Protein AF-A0A949ISI8-F1 (afdb_monomer_lite)

Structure (mmCIF, N/CA/C/O backbone):
data_AF-A0A949ISI8-F1
#
_entry.id   AF-A0A949ISI8-F1
#
loop_
_atom_site.group_PDB
_atom_site.id
_atom_site.type_symbol
_atom_site.label_atom_id
_atom_site.label_alt_id
_atom_site.label_comp_id
_atom_site.label_asym_id
_atom_site.label_entity_id
_atom_site.label_seq_id
_atom_site.pdbx_PDB_ins_code
_atom_site.Cartn_x
_atom_site.Cartn_y
_atom_site.Cartn_z
_atom_site.occupancy
_atom_site.B_iso_or_equiv
_atom_site.auth_seq_id
_atom_site.auth_comp_id
_atom_site.auth_asym_id
_atom_site.auth_atom_id
_atom_site.pdbx_PDB_model_num
ATOM 1 N N . MET A 1 1 ? 11.929 3.379 -12.813 1.00 83.00 1 MET A N 1
ATOM 2 C CA . MET A 1 1 ? 10.644 4.103 -12.725 1.00 83.00 1 MET A CA 1
ATOM 3 C C . MET A 1 1 ? 10.763 5.097 -11.585 1.00 83.00 1 MET A C 1
ATOM 5 O O . MET A 1 1 ? 11.070 4.644 -10.488 1.00 83.00 1 MET A O 1
ATOM 9 N N . PRO A 1 2 ? 10.635 6.408 -11.823 1.00 91.94 2 PRO A N 1
ATOM 10 C CA . PRO A 1 2 ? 10.607 7.381 -10.734 1.00 91.94 2 PRO A CA 1
ATOM 11 C C . PRO A 1 2 ? 9.339 7.197 -9.878 1.00 91.94 2 PRO A C 1
ATOM 13 O O . PRO A 1 2 ? 8.353 6.650 -10.378 1.00 91.94 2 PRO A O 1
ATOM 16 N N . PRO A 1 3 ? 9.353 7.601 -8.599 1.00 93.12 3 PRO A N 1
ATOM 17 C CA . PRO A 1 3 ? 8.133 7.701 -7.804 1.00 93.12 3 PRO A CA 1
ATOM 18 C C . PRO A 1 3 ? 7.165 8.722 -8.403 1.00 93.12 3 PRO A C 1
ATOM 20 O O . PRO A 1 3 ? 7.596 9.668 -9.057 1.00 93.12 3 PRO A O 1
ATOM 23 N N . CYS A 1 4 ? 5.866 8.537 -8.169 1.00 93.25 4 CYS A N 1
ATOM 24 C CA . CYS A 1 4 ? 4.879 9.571 -8.467 1.00 93.25 4 CYS A CA 1
ATOM 25 C C . CYS A 1 4 ? 5.108 10.792 -7.566 1.00 93.25 4 CYS A C 1
ATOM 27 O O . CYS A 1 4 ? 5.517 10.641 -6.411 1.00 93.25 4 CYS A O 1
ATOM 29 N N . ASP A 1 5 ? 4.789 11.979 -8.072 1.00 96.06 5 ASP A N 1
ATOM 30 C CA . ASP A 1 5 ? 4.859 13.215 -7.292 1.00 96.06 5 ASP A CA 1
ATOM 31 C C . ASP A 1 5 ? 3.977 13.103 -6.038 1.00 96.06 5 ASP A C 1
ATOM 33 O O . ASP A 1 5 ? 2.828 12.669 -6.111 1.00 96.06 5 ASP A O 1
ATOM 37 N N . GLY A 1 6 ? 4.527 13.440 -4.868 1.00 96.12 6 GLY A N 1
ATOM 38 C CA . GLY A 1 6 ? 3.833 13.326 -3.580 1.00 96.12 6 GLY A CA 1
ATOM 39 C C . GLY A 1 6 ? 3.843 11.927 -2.946 1.00 96.12 6 GLY A C 1
ATOM 40 O O . GLY A 1 6 ? 3.429 11.773 -1.794 1.00 96.12 6 GLY A O 1
ATOM 41 N N . ALA A 1 7 ? 4.321 10.891 -3.648 1.00 96.69 7 ALA A N 1
ATOM 42 C CA . ALA A 1 7 ? 4.299 9.524 -3.127 1.00 96.69 7 ALA A CA 1
ATOM 43 C C . ALA A 1 7 ? 5.189 9.351 -1.886 1.00 96.69 7 ALA A C 1
ATOM 45 O O . ALA A 1 7 ? 4.840 8.586 -0.984 1.00 96.69 7 ALA A O 1
ATOM 46 N N . LYS A 1 8 ? 6.336 10.044 -1.829 1.00 97.00 8 LYS A N 1
ATOM 47 C CA . LYS A 1 8 ? 7.271 9.946 -0.697 1.00 97.00 8 LYS A CA 1
ATOM 48 C C . LYS A 1 8 ? 6.694 10.611 0.547 1.00 97.00 8 LYS A C 1
ATOM 50 O O . LYS A 1 8 ? 6.692 10.004 1.613 1.00 97.00 8 LYS A O 1
ATOM 55 N N . GLU A 1 9 ? 6.137 11.805 0.397 1.00 98.12 9 GLU A N 1
ATOM 56 C CA . GLU A 1 9 ? 5.478 12.560 1.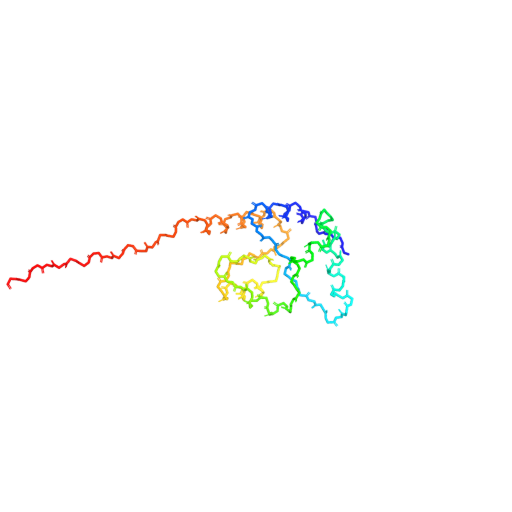459 1.00 98.12 9 GLU A CA 1
ATOM 57 C C . GLU A 1 9 ? 4.277 11.788 2.011 1.00 98.12 9 GLU A C 1
ATOM 59 O O . GLU A 1 9 ? 4.094 11.692 3.227 1.00 98.12 9 GLU A O 1
ATOM 64 N N . PHE A 1 10 ? 3.491 11.179 1.119 1.00 98.38 10 PHE A N 1
ATOM 65 C CA . PHE A 1 10 ? 2.391 10.300 1.490 1.00 98.38 10 PHE A CA 1
ATOM 66 C C . PHE A 1 10 ? 2.873 9.077 2.282 1.00 98.38 10 PHE A C 1
ATOM 68 O O . PHE A 1 10 ? 2.334 8.789 3.352 1.00 98.38 10 PHE A O 1
ATOM 75 N N . TYR A 1 11 ? 3.899 8.374 1.793 1.00 98.25 11 TYR A N 1
ATOM 76 C CA . TYR A 1 11 ? 4.476 7.214 2.478 1.00 98.25 11 TYR A CA 1
ATOM 77 C C . TYR A 1 11 ? 5.011 7.581 3.870 1.00 98.25 11 TYR A C 1
ATOM 79 O O . TYR A 1 11 ? 4.736 6.874 4.842 1.00 98.25 11 TYR A O 1
ATOM 87 N N . ASP A 1 12 ? 5.713 8.709 3.995 1.00 98.06 12 ASP A N 1
ATOM 88 C CA . ASP A 1 12 ? 6.258 9.181 5.271 1.00 98.06 12 ASP A CA 1
ATOM 89 C C . ASP A 1 12 ? 5.146 9.564 6.255 1.00 98.06 12 ASP A C 1
ATOM 91 O O . ASP A 1 12 ? 5.252 9.306 7.456 1.00 98.06 12 ASP A O 1
ATOM 95 N N . ALA A 1 13 ? 4.053 10.155 5.763 1.00 98.44 13 ALA A N 1
ATOM 96 C CA . ALA A 1 13 ? 2.871 10.432 6.569 1.00 98.44 13 ALA A CA 1
ATOM 97 C C . ALA A 1 13 ? 2.168 9.139 7.013 1.00 98.44 13 ALA A C 1
ATOM 99 O O . ALA A 1 13 ? 1.803 9.022 8.181 1.00 98.44 13 ALA A O 1
ATOM 100 N N . ALA A 1 14 ? 2.027 8.154 6.123 1.00 98.31 14 ALA A N 1
ATOM 101 C CA . ALA A 1 14 ? 1.427 6.860 6.438 1.00 98.31 14 ALA A CA 1
ATOM 102 C C . ALA A 1 14 ? 2.245 6.082 7.484 1.00 98.31 14 ALA A C 1
ATOM 104 O O . ALA A 1 14 ? 1.667 5.528 8.417 1.00 98.31 14 ALA A O 1
ATOM 105 N N . CYS A 1 15 ? 3.581 6.115 7.403 1.00 97.81 15 CYS A N 1
ATOM 106 C CA . CYS A 1 15 ? 4.468 5.486 8.390 1.00 97.81 15 CYS A CA 1
ATOM 107 C C . CYS A 1 15 ? 4.293 6.042 9.812 1.00 97.81 15 CYS A C 1
ATOM 109 O O . CYS A 1 15 ? 4.562 5.338 10.783 1.00 97.81 15 CYS A O 1
ATOM 111 N N . LYS A 1 16 ? 3.830 7.291 9.957 1.00 98.00 16 LYS A N 1
ATOM 112 C CA . LYS A 1 16 ? 3.517 7.890 11.268 1.00 98.00 16 LYS A CA 1
ATOM 113 C C . LYS A 1 16 ? 2.193 7.388 11.848 1.00 98.00 16 LYS A C 1
ATOM 115 O O . LYS A 1 16 ? 1.978 7.532 13.046 1.00 98.00 16 LYS A O 1
ATOM 120 N N . LEU A 1 17 ? 1.313 6.835 11.013 1.00 97.62 17 LEU A N 1
ATOM 121 C CA . LEU A 1 17 ? 0.009 6.303 11.417 1.00 97.62 17 LEU A CA 1
ATOM 122 C C . LEU A 1 17 ? 0.067 4.807 11.757 1.00 97.62 17 LEU A C 1
ATOM 124 O O . LEU A 1 17 ? -0.813 4.306 12.448 1.00 97.62 17 LEU A O 1
ATOM 128 N N . GLY A 1 18 ? 1.088 4.087 11.287 1.00 96.12 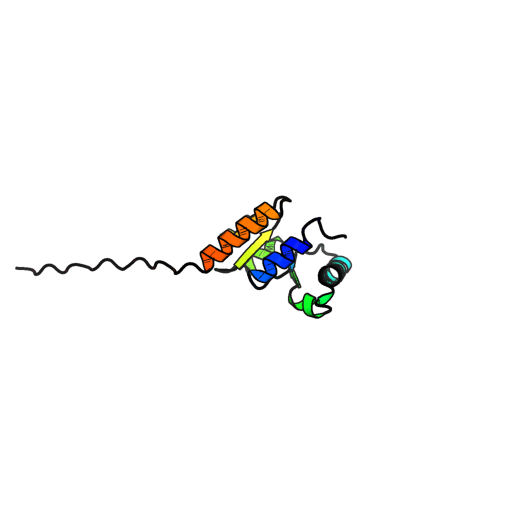18 GLY A N 1
ATOM 129 C CA . G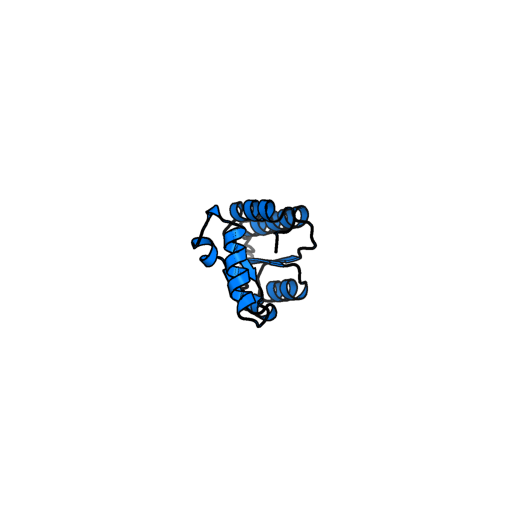LY A 1 18 ? 1.286 2.679 11.615 1.00 96.12 18 GLY A CA 1
ATOM 130 C C . GLY A 1 18 ? 2.288 1.972 10.699 1.00 96.12 18 GLY A C 1
ATOM 131 O O . GLY A 1 18 ? 2.914 2.604 9.847 1.00 96.12 18 GLY A O 1
ATOM 132 N N . PRO A 1 19 ? 2.455 0.644 10.854 1.00 96.50 19 PRO A N 1
ATOM 133 C CA . PRO A 1 19 ? 3.335 -0.144 9.999 1.00 96.50 19 PRO A CA 1
ATOM 134 C C . PRO A 1 19 ? 2.860 -0.146 8.540 1.00 96.50 19 PRO A C 1
ATOM 136 O O . PRO A 1 19 ? 1.732 -0.545 8.250 1.00 96.50 19 PRO A O 1
ATOM 139 N N . VAL A 1 20 ? 3.743 0.232 7.614 1.00 98.06 20 VAL A N 1
ATOM 140 C CA . VAL A 1 20 ? 3.456 0.276 6.171 1.00 98.06 20 VAL A CA 1
ATOM 141 C C . VAL A 1 20 ? 4.184 -0.857 5.452 1.00 98.06 20 VAL A C 1
ATOM 143 O O . VAL A 1 20 ? 5.350 -1.137 5.722 1.00 98.06 20 VAL A O 1
ATOM 146 N N . LYS A 1 21 ? 3.486 -1.515 4.522 1.00 98.31 21 LYS A N 1
ATOM 147 C CA . LYS A 1 21 ? 4.022 -2.574 3.657 1.00 98.31 21 LYS A CA 1
ATOM 148 C C . LYS A 1 21 ? 3.774 -2.215 2.194 1.00 98.31 21 LYS A C 1
ATOM 150 O O . LYS A 1 21 ? 2.721 -1.678 1.859 1.00 98.31 21 LYS A O 1
ATOM 155 N N . PHE A 1 22 ? 4.704 -2.567 1.314 1.00 98.19 22 PHE A N 1
ATOM 156 C CA . PHE A 1 22 ? 4.510 -2.512 -0.131 1.00 98.19 22 PHE A CA 1
ATOM 157 C C . PHE A 1 22 ? 3.877 -3.822 -0.597 1.00 98.19 22 PHE A C 1
ATOM 159 O O . PHE A 1 22 ? 4.548 -4.848 -0.645 1.00 98.19 22 PHE A O 1
ATOM 166 N N . LEU A 1 23 ? 2.593 -3.793 -0.961 1.00 98.19 23 LEU A N 1
ATOM 167 C CA . LEU A 1 23 ? 1.885 -4.956 -1.500 1.00 98.19 23 LEU A CA 1
ATOM 168 C C . LEU A 1 23 ? 1.674 -4.801 -3.008 1.00 98.19 23 LEU A C 1
ATOM 170 O O . LEU A 1 23 ? 0.845 -4.004 -3.454 1.00 98.19 23 LEU A O 1
ATOM 174 N N . THR A 1 24 ? 2.412 -5.561 -3.817 1.00 97.06 24 THR A N 1
ATOM 175 C CA . THR A 1 24 ? 2.491 -5.336 -5.268 1.00 97.06 24 THR A CA 1
ATOM 176 C C . THR A 1 24 ? 2.361 -6.618 -6.083 1.00 97.06 24 THR A C 1
ATOM 178 O O . THR A 1 24 ? 2.774 -7.690 -5.649 1.00 97.06 24 THR A O 1
ATOM 181 N N . ALA A 1 25 ? 1.816 -6.488 -7.295 1.00 95.81 25 ALA A N 1
ATOM 182 C CA . ALA A 1 25 ? 1.702 -7.589 -8.242 1.00 95.81 25 ALA A CA 1
ATOM 183 C C . ALA A 1 25 ? 2.879 -7.625 -9.225 1.00 95.81 25 ALA A C 1
ATOM 185 O O . ALA A 1 25 ? 3.241 -6.570 -9.765 1.00 95.81 25 ALA A O 1
ATOM 186 N N . PRO A 1 26 ? 3.485 -8.799 -9.474 1.00 94.56 26 PRO A N 1
ATOM 187 C CA . PRO A 1 26 ? 4.485 -8.962 -10.515 1.00 94.56 26 PRO A CA 1
ATOM 188 C C . PRO A 1 26 ? 3.824 -9.133 -11.887 1.00 94.56 26 PRO A C 1
ATOM 190 O O . PRO A 1 26 ? 2.707 -9.633 -12.012 1.00 94.56 26 PRO A O 1
ATOM 193 N N . VAL A 1 27 ? 4.559 -8.754 -12.927 1.00 91.62 27 VAL A N 1
ATOM 194 C CA . VAL A 1 27 ? 4.430 -9.384 -14.245 1.00 91.62 27 VAL A CA 1
ATOM 195 C C . VAL A 1 27 ? 5.316 -10.631 -14.216 1.00 91.62 27 VAL A C 1
ATOM 197 O O . VAL A 1 27 ? 6.330 -10.632 -13.518 1.00 91.62 27 VAL A O 1
ATOM 200 N N . LEU A 1 28 ? 4.940 -11.695 -14.932 1.00 88.56 28 LEU A N 1
ATOM 201 C CA . LEU A 1 28 ? 5.680 -12.964 -14.956 1.00 88.56 28 LEU A CA 1
ATOM 202 C C . LEU A 1 28 ? 6.994 -12.845 -15.745 1.00 88.56 28 LEU A C 1
ATOM 204 O O . LEU A 1 28 ? 7.148 -13.392 -16.832 1.00 88.56 28 LEU A O 1
ATOM 208 N N . SER A 1 29 ? 7.941 -12.098 -15.190 1.00 91.06 29 SER A N 1
ATOM 209 C CA . SER A 1 29 ? 9.313 -11.989 -15.663 1.00 91.06 29 SER A CA 1
ATOM 210 C C . SER A 1 29 ? 10.253 -11.829 -14.473 1.00 91.06 29 SER A C 1
ATOM 212 O O . SER A 1 29 ? 9.951 -11.105 -13.524 1.00 91.06 29 SER A O 1
ATOM 214 N N . GLU A 1 30 ? 11.409 -12.489 -14.519 1.00 86.31 30 GLU A N 1
ATOM 215 C CA . GLU A 1 30 ? 12.398 -12.455 -13.432 1.00 86.31 30 GLU A CA 1
ATOM 216 C C . GLU A 1 30 ? 12.819 -11.018 -13.086 1.00 86.31 30 GLU A C 1
ATOM 218 O O . GLU A 1 30 ? 12.807 -10.613 -11.921 1.00 86.31 30 GLU A O 1
ATOM 223 N N . GLY A 1 31 ? 13.072 -10.205 -14.117 1.00 91.44 31 GLY A N 1
ATOM 224 C CA . GLY A 1 31 ? 13.424 -8.793 -13.966 1.00 91.44 31 GLY A CA 1
ATOM 225 C C . GLY A 1 31 ? 12.351 -7.948 -13.269 1.00 91.44 31 GLY A C 1
ATOM 226 O O . GLY A 1 31 ? 12.668 -6.907 -12.696 1.00 91.44 31 GLY A O 1
ATOM 22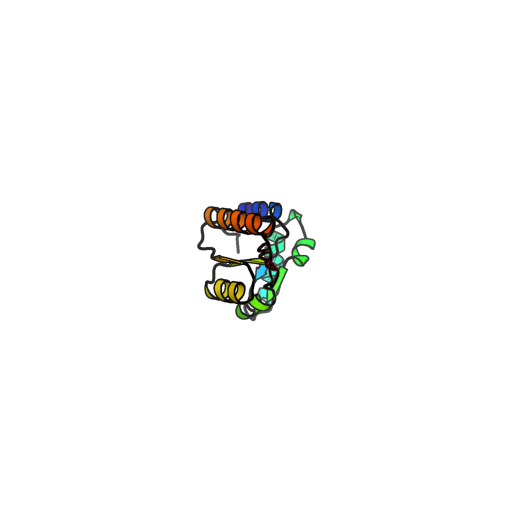7 N N . CYS A 1 32 ? 11.084 -8.379 -13.266 1.00 92.25 32 CYS A N 1
ATOM 228 C CA . CYS A 1 32 ? 10.023 -7.675 -12.548 1.00 92.25 32 CYS A CA 1
ATOM 229 C C . CYS A 1 32 ? 10.194 -7.789 -11.028 1.00 92.25 32 CYS A C 1
ATOM 231 O O . CYS A 1 32 ? 10.010 -6.803 -10.312 1.00 92.25 32 CYS A O 1
ATOM 233 N N . PHE A 1 33 ? 10.568 -8.970 -10.529 1.00 93.12 33 PHE A N 1
ATOM 234 C CA . PHE A 1 33 ? 10.749 -9.207 -9.095 1.00 93.12 33 PHE A CA 1
ATOM 235 C C . PHE A 1 33 ? 11.958 -8.432 -8.567 1.00 93.12 33 PHE A C 1
ATOM 237 O O . PHE A 1 33 ? 11.825 -7.645 -7.626 1.00 93.12 33 PHE A O 1
ATOM 244 N N . SER A 1 34 ? 13.115 -8.588 -9.217 1.00 94.50 34 SER A N 1
ATOM 245 C CA . SER A 1 34 ? 14.339 -7.872 -8.840 1.00 94.50 34 SER A CA 1
ATOM 246 C C . SER A 1 34 ? 14.197 -6.357 -9.020 1.00 94.50 34 SER A C 1
ATOM 248 O O . SER A 1 34 ? 14.617 -5.595 -8.151 1.00 94.50 34 SER A O 1
ATOM 250 N N . GLY A 1 35 ? 13.516 -5.907 -10.079 1.00 95.94 35 GLY A N 1
ATOM 251 C CA . GLY A 1 35 ? 13.240 -4.491 -10.321 1.00 95.94 35 GLY A CA 1
ATOM 252 C C . GLY A 1 35 ? 12.377 -3.839 -9.237 1.00 95.94 35 GLY A C 1
ATOM 253 O O . GLY A 1 35 ? 12.648 -2.708 -8.841 1.00 95.94 35 GLY A O 1
ATOM 254 N N . LYS A 1 36 ? 11.372 -4.546 -8.702 1.00 96.19 36 LYS A N 1
ATOM 255 C CA . LYS A 1 36 ? 10.551 -4.056 -7.577 1.00 96.19 36 LYS A CA 1
ATOM 256 C C . LYS A 1 36 ? 11.350 -3.959 -6.281 1.00 96.19 36 LYS A C 1
ATOM 258 O O . LYS A 1 36 ? 11.213 -2.969 -5.567 1.00 96.19 36 LYS A O 1
ATOM 263 N N . ALA A 1 37 ? 12.194 -4.952 -6.001 1.00 96.19 37 ALA A N 1
ATOM 264 C CA . ALA A 1 37 ? 13.087 -4.924 -4.846 1.00 96.19 37 ALA A CA 1
ATOM 265 C C . ALA A 1 37 ? 14.050 -3.729 -4.919 1.00 96.19 37 ALA A C 1
ATOM 267 O O . ALA A 1 37 ? 14.117 -2.938 -3.979 1.00 96.19 37 ALA A O 1
ATOM 268 N N . ALA A 1 38 ? 14.709 -3.543 -6.066 1.00 96.44 38 ALA A N 1
ATOM 269 C CA . ALA A 1 38 ? 15.593 -2.406 -6.301 1.00 96.44 38 ALA A CA 1
ATOM 270 C C . ALA A 1 38 ? 14.851 -1.067 -6.157 1.00 96.44 38 ALA A C 1
ATOM 272 O O . ALA A 1 38 ? 15.345 -0.157 -5.495 1.00 96.44 38 ALA A O 1
ATOM 273 N N . TRP A 1 39 ? 13.637 -0.964 -6.710 1.00 97.19 39 TRP A N 1
ATOM 274 C CA . TRP A 1 39 ? 12.825 0.247 -6.611 1.00 97.19 39 TRP A CA 1
ATOM 275 C C . TRP A 1 39 ? 12.505 0.624 -5.161 1.00 97.19 39 TRP A C 1
ATOM 277 O O . TRP A 1 39 ? 12.688 1.779 -4.791 1.00 97.19 39 TRP A O 1
ATOM 287 N N . VAL A 1 40 ? 12.090 -0.335 -4.322 1.00 97.50 40 VAL A N 1
ATOM 288 C CA . VAL A 1 40 ? 11.800 -0.076 -2.898 1.00 97.50 40 VAL A CA 1
ATOM 289 C C . VAL A 1 40 ? 13.043 0.441 -2.176 1.00 97.50 40 VAL A C 1
ATOM 291 O O . VAL A 1 40 ? 12.956 1.416 -1.437 1.00 97.50 40 VAL A O 1
ATOM 294 N N . GLN A 1 41 ? 14.213 -0.150 -2.426 1.00 96.62 41 GLN A N 1
ATOM 295 C CA . GLN A 1 41 ? 15.461 0.315 -1.815 1.00 96.62 41 GLN A CA 1
ATOM 296 C C . GLN A 1 41 ? 15.858 1.721 -2.277 1.00 96.62 41 GLN A C 1
ATOM 298 O O . GLN A 1 41 ? 16.417 2.479 -1.493 1.00 96.62 41 GLN A O 1
ATOM 303 N N . SER A 1 42 ? 15.564 2.087 -3.527 1.00 96.38 42 SER A N 1
ATOM 304 C CA . SER A 1 42 ? 15.774 3.452 -4.022 1.00 96.38 42 SER A CA 1
ATOM 305 C C . SER A 1 42 ? 14.733 4.450 -3.507 1.00 96.38 42 SER A C 1
ATOM 307 O O . SER A 1 42 ? 15.042 5.632 -3.401 1.00 96.38 42 SER A O 1
ATOM 309 N N . PHE A 1 43 ? 13.512 4.003 -3.202 1.00 97.56 43 PHE A N 1
ATOM 310 C CA . PHE A 1 43 ? 12.429 4.859 -2.710 1.00 97.56 43 PHE A CA 1
ATOM 311 C C . PHE A 1 43 ? 12.584 5.226 -1.225 1.00 97.56 43 PHE A C 1
ATOM 313 O O . PHE A 1 43 ? 12.228 6.332 -0.825 1.00 97.56 43 PHE A O 1
ATOM 320 N N . VAL A 1 44 ? 13.143 4.315 -0.422 1.00 96.69 44 VAL A N 1
ATOM 321 C CA . VAL A 1 44 ? 13.439 4.513 1.011 1.00 96.69 44 VAL A CA 1
ATOM 322 C C . VAL A 1 44 ? 14.907 4.180 1.324 1.00 96.69 44 VAL A C 1
ATOM 324 O O . VAL A 1 44 ? 15.193 3.217 2.048 1.00 96.69 44 VAL A O 1
ATOM 327 N N . PRO A 1 45 ? 15.868 4.935 0.756 1.00 96.31 45 PRO A N 1
ATOM 328 C CA . PRO A 1 45 ? 17.295 4.622 0.855 1.00 96.31 45 PRO A CA 1
ATOM 329 C C . PRO A 1 45 ? 17.807 4.599 2.297 1.00 96.31 45 PRO A C 1
ATOM 331 O O . PRO A 1 45 ? 18.689 3.804 2.623 1.00 96.31 45 PRO A O 1
ATOM 334 N N . GLU A 1 46 ? 17.212 5.395 3.186 1.00 96.25 46 GLU A N 1
ATOM 335 C CA . GLU A 1 46 ? 17.527 5.444 4.614 1.00 96.25 46 GLU A CA 1
ATOM 336 C C . GLU A 1 46 ? 17.310 4.105 5.335 1.00 96.25 46 GLU A C 1
ATOM 338 O O . GLU A 1 46 ? 17.914 3.854 6.377 1.00 96.25 46 GLU A O 1
ATOM 343 N N . ARG A 1 47 ? 16.482 3.215 4.772 1.00 95.38 47 ARG A N 1
ATOM 344 C CA . ARG A 1 47 ? 16.213 1.878 5.317 1.00 95.38 47 ARG A CA 1
ATOM 345 C C . ARG A 1 47 ? 17.106 0.788 4.724 1.00 95.38 47 ARG A C 1
ATOM 347 O O . ARG A 1 47 ? 17.113 -0.337 5.227 1.00 95.38 47 ARG A O 1
ATOM 354 N N . GLY A 1 48 ? 17.851 1.077 3.658 1.00 94.12 48 GLY A N 1
ATOM 355 C CA . GLY A 1 48 ? 18.751 0.123 3.010 1.00 94.12 48 GLY A CA 1
ATOM 356 C C . GLY A 1 48 ? 18.093 -1.233 2.704 1.00 94.12 48 GLY A C 1
ATOM 357 O O . GLY A 1 48 ? 17.024 -1.316 2.103 1.00 94.12 48 GLY A O 1
ATOM 358 N N . ARG A 1 49 ? 18.740 -2.335 3.109 1.00 94.88 49 ARG A N 1
ATOM 359 C CA . ARG A 1 49 ? 18.228 -3.705 2.885 1.00 94.88 49 ARG A CA 1
ATOM 360 C C . ARG A 1 49 ? 17.022 -4.060 3.757 1.00 94.88 49 ARG A C 1
ATOM 362 O O . ARG A 1 49 ? 16.256 -4.941 3.382 1.00 94.88 49 ARG A O 1
ATOM 369 N N . GLU A 1 50 ? 16.821 -3.372 4.878 1.00 96.56 50 GLU A N 1
ATOM 370 C CA . GLU A 1 50 ? 15.704 -3.643 5.790 1.00 96.56 50 GLU A CA 1
ATOM 371 C C . GLU A 1 50 ? 14.348 -3.306 5.158 1.00 96.56 50 GLU A C 1
ATOM 373 O O . GLU A 1 50 ? 13.347 -3.934 5.495 1.00 96.56 50 GLU A O 1
ATOM 378 N N . ALA A 1 51 ? 14.312 -2.391 4.182 1.00 96.06 51 ALA A N 1
ATOM 379 C CA . ALA A 1 51 ? 13.106 -2.083 3.413 1.00 96.06 51 ALA A CA 1
ATOM 380 C C . ALA A 1 51 ? 12.522 -3.311 2.687 1.00 96.06 51 ALA A C 1
ATOM 382 O O . ALA A 1 51 ? 11.313 -3.392 2.477 1.00 96.06 51 ALA A O 1
ATOM 383 N N . LEU A 1 52 ? 13.358 -4.301 2.348 1.00 96.94 52 LEU A N 1
ATOM 384 C CA . LEU A 1 52 ? 12.915 -5.523 1.675 1.00 96.94 52 LEU A CA 1
ATOM 385 C C . LEU A 1 52 ? 12.012 -6.396 2.561 1.00 96.94 52 LEU A C 1
ATOM 387 O O . LEU A 1 52 ? 11.210 -7.155 2.027 1.00 96.94 52 LEU A O 1
ATOM 391 N N . LYS A 1 53 ? 12.072 -6.256 3.895 1.00 97.06 53 LYS A N 1
ATOM 392 C CA . LYS A 1 53 ? 11.160 -6.951 4.828 1.00 97.06 53 LYS A CA 1
ATOM 393 C C . LYS A 1 53 ? 9.715 -6.449 4.740 1.00 97.06 53 LYS A C 1
ATOM 395 O O . LYS A 1 53 ? 8.802 -7.104 5.245 1.00 97.06 53 LYS A O 1
ATOM 400 N N . ASP A 1 54 ? 9.509 -5.297 4.109 1.00 97.38 54 ASP A N 1
ATOM 401 C CA . ASP A 1 54 ? 8.193 -4.694 3.923 1.00 97.38 54 ASP A CA 1
ATOM 402 C C . ASP A 1 54 ? 7.652 -4.867 2.506 1.00 97.38 54 ASP A C 1
ATOM 404 O O . ASP A 1 54 ? 6.531 -4.445 2.233 1.00 97.38 54 ASP A O 1
ATOM 408 N N . LEU A 1 55 ? 8.411 -5.511 1.616 1.00 98.00 55 LEU A N 1
ATOM 409 C CA . LEU A 1 55 ? 7.981 -5.820 0.262 1.00 98.00 55 LEU A CA 1
ATOM 410 C C . LEU A 1 55 ? 7.297 -7.190 0.214 1.00 98.00 55 LEU A C 1
ATOM 412 O O . LEU A 1 55 ? 7.914 -8.224 0.453 1.00 98.00 55 LEU A O 1
ATOM 416 N N . ILE A 1 56 ? 6.022 -7.188 -0.161 1.00 98.00 56 ILE A N 1
ATOM 417 C CA . ILE A 1 56 ? 5.218 -8.383 -0.404 1.00 98.00 56 ILE A CA 1
ATOM 418 C C . ILE A 1 56 ? 4.846 -8.406 -1.886 1.00 98.00 56 ILE A C 1
ATOM 420 O O . ILE A 1 56 ? 4.161 -7.509 -2.389 1.00 98.00 56 ILE A O 1
ATOM 424 N N . ILE A 1 57 ? 5.303 -9.443 -2.588 1.00 97.00 57 ILE A N 1
ATOM 425 C CA . ILE A 1 57 ? 5.004 -9.663 -4.004 1.00 97.00 57 ILE A CA 1
ATOM 426 C C . ILE A 1 57 ? 4.068 -10.864 -4.122 1.00 97.00 57 ILE A C 1
ATOM 428 O O . ILE A 1 57 ? 4.451 -11.983 -3.792 1.00 97.00 57 ILE A O 1
ATOM 432 N N . CYS A 1 58 ? 2.854 -10.641 -4.616 1.00 96.44 58 CYS A N 1
ATOM 433 C CA . CYS A 1 58 ? 1.884 -11.696 -4.917 1.00 96.44 58 CYS A CA 1
ATOM 434 C C . CYS A 1 58 ? 1.008 -11.284 -6.107 1.00 96.44 58 CYS A C 1
ATOM 436 O O . CYS A 1 58 ? 0.913 -10.090 -6.395 1.00 96.44 58 CYS A O 1
ATOM 438 N N . PRO A 1 59 ? 0.364 -12.216 -6.831 1.00 96.00 59 PRO A N 1
ATOM 439 C CA . PRO A 1 59 ? -0.596 -11.852 -7.869 1.00 96.00 59 PRO A CA 1
ATOM 440 C C . PRO A 1 59 ? -1.642 -10.856 -7.349 1.00 96.00 59 PRO A C 1
ATOM 442 O O . PRO A 1 59 ? -2.079 -10.933 -6.206 1.00 96.00 59 PRO A O 1
ATOM 445 N N . GLY A 1 60 ? -2.062 -9.905 -8.190 1.00 94.62 60 GLY A N 1
ATOM 446 C CA . GLY A 1 60 ? -3.019 -8.871 -7.769 1.00 94.62 60 GLY A CA 1
ATOM 447 C C . GLY A 1 60 ? -4.335 -9.463 -7.259 1.00 94.62 60 GLY A C 1
ATOM 448 O O . GLY A 1 60 ? -4.844 -9.026 -6.233 1.00 94.62 60 GLY A O 1
ATOM 449 N N . ALA A 1 61 ? -4.798 -10.521 -7.930 1.00 93.81 61 ALA A N 1
ATOM 450 C CA . ALA A 1 61 ? -5.973 -11.288 -7.541 1.00 93.81 61 ALA A CA 1
ATOM 451 C C . ALA A 1 61 ? -5.807 -12.035 -6.211 1.00 93.81 61 ALA A C 1
ATOM 453 O O . ALA A 1 61 ? -6.806 -12.456 -5.668 1.00 93.81 61 ALA A O 1
ATOM 454 N N . ASP A 1 62 ? -4.595 -12.175 -5.669 1.00 97.44 62 ASP A N 1
ATOM 455 C CA . ASP A 1 62 ? -4.329 -12.911 -4.427 1.00 97.44 62 ASP A CA 1
ATOM 456 C C . ASP A 1 62 ? -4.112 -11.973 -3.232 1.00 97.44 62 ASP A C 1
ATOM 458 O O . ASP A 1 62 ? -3.922 -12.422 -2.100 1.00 97.44 62 ASP A O 1
ATOM 462 N N . LYS A 1 63 ? -4.152 -10.647 -3.441 1.00 98.19 63 LYS A N 1
ATOM 463 C CA . LYS A 1 63 ? -3.976 -9.670 -2.355 1.00 98.19 63 LYS A CA 1
ATOM 464 C C . LYS A 1 63 ? -4.992 -9.873 -1.231 1.00 98.19 63 LYS A C 1
ATOM 466 O O . LYS A 1 63 ? -4.646 -9.677 -0.069 1.00 98.19 63 LYS A O 1
ATOM 471 N N . TYR A 1 64 ? -6.216 -10.295 -1.554 1.00 97.25 64 TYR A N 1
ATOM 472 C CA . TYR A 1 64 ? -7.278 -10.490 -0.566 1.00 97.25 64 TYR A CA 1
ATOM 473 C C . TYR A 1 64 ? -6.943 -11.559 0.486 1.00 97.25 64 TYR A C 1
ATOM 475 O O . TYR A 1 64 ? -7.445 -11.465 1.600 1.00 97.25 64 TYR A O 1
ATOM 483 N N . PHE A 1 65 ? -6.052 -12.521 0.204 1.00 97.94 65 PHE A N 1
ATOM 484 C CA . PHE A 1 65 ? -5.615 -13.507 1.205 1.00 97.94 65 PHE A CA 1
ATOM 485 C C . PHE A 1 65 ? -4.872 -12.878 2.394 1.00 97.94 65 PHE A C 1
ATOM 487 O O . PHE A 1 65 ? -4.746 -13.496 3.449 1.00 97.94 65 PHE A O 1
ATOM 494 N N . ILE A 1 66 ? -4.361 -11.654 2.231 1.00 97.94 66 ILE A N 1
ATOM 495 C CA . ILE A 1 66 ? -3.653 -10.900 3.273 1.00 97.94 66 ILE A CA 1
ATOM 496 C C . ILE A 1 66 ? -4.620 -9.973 4.028 1.00 97.94 66 ILE A C 1
ATOM 498 O O . ILE A 1 66 ? -4.255 -9.431 5.077 1.00 97.94 66 ILE A O 1
ATOM 502 N N . ALA A 1 67 ? -5.845 -9.785 3.536 1.00 98.12 67 ALA A N 1
ATOM 503 C CA . ALA A 1 67 ? -6.840 -8.970 4.212 1.00 98.12 67 ALA A CA 1
ATOM 504 C C . ALA A 1 67 ? -7.177 -9.561 5.588 1.00 98.12 67 ALA A C 1
ATOM 506 O O . ALA A 1 67 ? -7.195 -10.774 5.792 1.00 98.12 67 ALA A O 1
ATOM 507 N N . ALA A 1 68 ? -7.400 -8.681 6.557 1.00 97.19 68 ALA A N 1
ATOM 508 C CA . ALA A 1 68 ? -7.841 -9.041 7.895 1.00 97.19 68 ALA A CA 1
ATOM 509 C C . ALA A 1 68 ? -8.473 -7.811 8.562 1.00 97.19 68 ALA A C 1
ATOM 511 O O . ALA A 1 68 ? -8.146 -6.682 8.167 1.00 97.19 68 ALA A O 1
ATOM 512 N N . PRO A 1 69 ? -9.299 -7.997 9.608 1.00 96.62 69 PRO A N 1
ATOM 513 C CA . PRO A 1 69 ? -9.787 -6.887 10.415 1.00 96.62 69 PRO A CA 1
ATOM 514 C C . PRO A 1 69 ? -8.632 -5.989 10.879 1.00 96.62 69 PRO A C 1
ATOM 516 O O . PRO A 1 69 ? -7.602 -6.478 11.345 1.00 96.62 69 PRO A O 1
ATOM 519 N N . GLY A 1 70 ? -8.785 -4.675 10.7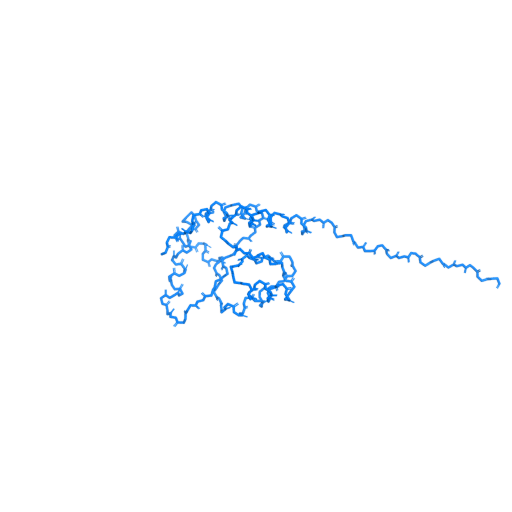14 1.00 95.25 70 GLY A N 1
ATOM 520 C CA . GLY A 1 70 ? -7.752 -3.696 11.066 1.00 95.25 70 GLY A CA 1
ATOM 521 C C . GLY A 1 70 ? -6.648 -3.487 10.027 1.00 95.25 70 GLY A C 1
ATOM 522 O O . GLY A 1 70 ? -5.810 -2.610 10.220 1.00 95.25 70 GLY A O 1
ATOM 523 N N . ARG A 1 71 ? -6.627 -4.233 8.913 1.00 97.75 71 ARG A N 1
ATOM 524 C CA . ARG A 1 71 ? -5.665 -4.004 7.823 1.00 97.75 71 ARG A CA 1
ATOM 525 C C . ARG A 1 71 ? -6.259 -3.124 6.734 1.00 97.75 71 ARG A C 1
ATOM 527 O O . ARG A 1 71 ? -7.348 -3.400 6.231 1.00 97.75 71 ARG A O 1
ATOM 534 N N . ILE A 1 72 ? -5.501 -2.109 6.332 1.00 98.62 72 ILE A N 1
ATOM 535 C CA . ILE A 1 72 ? -5.907 -1.135 5.319 1.00 98.62 72 ILE A CA 1
ATOM 536 C C . ILE A 1 72 ? -5.137 -1.400 4.019 1.00 98.62 72 ILE A C 1
ATOM 538 O O . ILE A 1 72 ? -3.909 -1.454 4.036 1.00 98.62 72 ILE A O 1
ATOM 542 N N . LEU A 1 73 ? -5.847 -1.549 2.900 1.00 98.62 73 LEU A N 1
ATOM 543 C CA . LEU A 1 73 ? -5.271 -1.561 1.554 1.00 98.62 73 LEU A CA 1
ATOM 544 C C . LEU A 1 73 ? -5.535 -0.230 0.862 1.00 98.62 73 LEU A C 1
ATOM 546 O O . LEU A 1 73 ? -6.670 0.237 0.824 1.00 98.62 73 LEU A O 1
ATOM 550 N N . ILE A 1 74 ? -4.492 0.328 0.256 1.00 98.62 74 ILE A N 1
ATOM 551 C CA . ILE A 1 74 ? -4.564 1.493 -0.624 1.00 98.62 74 ILE A CA 1
ATOM 552 C C . ILE A 1 74 ? -4.104 1.027 -2.000 1.00 98.62 74 ILE A C 1
ATOM 554 O O . ILE A 1 74 ? -2.964 0.591 -2.152 1.00 98.62 74 ILE A O 1
ATOM 558 N N . ASP A 1 75 ? -5.006 1.041 -2.975 1.00 98.31 75 ASP A N 1
ATOM 559 C CA . ASP A 1 75 ? -4.761 0.474 -4.303 1.00 98.31 75 ASP A CA 1
ATOM 560 C C . ASP A 1 75 ? -5.530 1.279 -5.355 1.00 98.31 75 ASP A C 1
ATOM 562 O O . ASP A 1 75 ? -6.617 1.796 -5.084 1.00 98.31 75 ASP A O 1
ATOM 566 N N . ASP A 1 76 ? -4.958 1.408 -6.546 1.00 97.38 76 ASP A N 1
ATOM 567 C CA . ASP A 1 76 ? -5.551 2.114 -7.682 1.00 97.38 76 ASP A CA 1
ATOM 568 C C . ASP A 1 76 ? -6.572 1.251 -8.437 1.00 97.38 76 ASP A C 1
ATOM 570 O O . ASP A 1 76 ? -7.465 1.764 -9.121 1.00 97.38 76 ASP A O 1
ATOM 574 N N . ARG A 1 77 ? -6.490 -0.077 -8.293 1.00 97.50 77 ARG A N 1
ATOM 575 C CA . ARG A 1 77 ? -7.374 -1.013 -8.984 1.00 97.50 77 ARG A CA 1
ATOM 576 C C . ARG A 1 77 ? -8.618 -1.286 -8.159 1.00 97.50 77 ARG A C 1
ATOM 578 O O . ARG A 1 77 ? -8.584 -1.981 -7.145 1.00 97.50 77 ARG A O 1
ATOM 585 N N . GLU A 1 78 ? -9.756 -0.851 -8.684 1.00 97.62 78 GLU A N 1
ATOM 586 C CA . GLU A 1 78 ? -11.062 -1.027 -8.047 1.00 97.62 78 GLU A CA 1
ATOM 587 C C . GLU A 1 78 ? -11.380 -2.495 -7.704 1.00 97.62 78 GLU A C 1
ATOM 589 O O . GLU A 1 78 ? -11.943 -2.780 -6.649 1.00 97.62 78 GLU A O 1
ATOM 594 N N . LYS A 1 79 ? -10.968 -3.447 -8.554 1.00 97.75 79 LYS A N 1
ATOM 595 C CA . LYS A 1 79 ? -11.130 -4.883 -8.279 1.00 97.75 79 LYS A CA 1
ATOM 596 C C . LYS A 1 79 ? -10.433 -5.301 -6.976 1.00 97.75 79 LYS A C 1
ATOM 598 O O . LYS A 1 79 ? -11.068 -5.932 -6.137 1.00 97.75 79 LYS A O 1
ATOM 603 N N . ASN A 1 80 ? -9.175 -4.896 -6.781 1.00 98.12 80 ASN A N 1
ATOM 604 C CA . ASN A 1 80 ? -8.402 -5.231 -5.580 1.00 98.12 80 ASN A CA 1
ATOM 605 C C . ASN A 1 80 ? -9.051 -4.627 -4.326 1.00 98.12 80 ASN A C 1
ATOM 607 O O . ASN A 1 80 ? -9.158 -5.289 -3.299 1.00 98.12 80 ASN A O 1
ATOM 611 N N . VAL A 1 81 ? -9.512 -3.375 -4.425 1.00 98.19 81 VAL A N 1
ATOM 612 C CA . VAL A 1 81 ? -10.220 -2.655 -3.352 1.00 98.19 81 VAL A CA 1
ATOM 613 C C . VAL A 1 81 ? -11.482 -3.418 -2.932 1.00 98.19 81 VAL A C 1
ATOM 615 O O . VAL A 1 81 ? -11.683 -3.682 -1.745 1.00 98.19 81 VAL A O 1
ATOM 618 N N . ARG A 1 82 ? -12.309 -3.826 -3.904 1.00 98.38 82 ARG A N 1
ATOM 619 C CA . ARG A 1 82 ? -13.545 -4.585 -3.660 1.00 98.38 82 ARG A CA 1
ATOM 620 C C . ARG A 1 82 ? -13.265 -5.941 -3.012 1.00 98.38 82 ARG A C 1
ATOM 622 O O . ARG A 1 82 ? -13.902 -6.271 -2.015 1.00 98.38 82 ARG A O 1
ATOM 629 N N . GLU A 1 83 ? -12.313 -6.701 -3.547 1.00 98.31 83 GLU A N 1
ATOM 630 C CA . GLU A 1 83 ? -11.951 -8.026 -3.025 1.00 98.31 83 GLU A CA 1
ATOM 631 C C . GLU A 1 83 ? -11.349 -7.941 -1.613 1.00 98.31 83 GLU A C 1
ATOM 633 O O . GLU A 1 83 ? -11.700 -8.739 -0.746 1.00 98.31 83 GLU A O 1
ATOM 638 N N . TRP A 1 84 ? -10.517 -6.933 -1.336 1.00 98.56 84 TRP A N 1
ATOM 639 C CA . TRP A 1 84 ? -9.954 -6.704 -0.002 1.00 98.56 84 TRP A CA 1
ATOM 640 C C . TRP A 1 84 ? -11.021 -6.374 1.044 1.00 98.56 84 TRP A C 1
ATOM 642 O O . TRP A 1 84 ? -11.010 -6.937 2.140 1.00 98.56 84 TRP A O 1
ATOM 652 N N . SER A 1 85 ? -11.962 -5.491 0.696 1.00 98.12 85 SER A N 1
ATOM 653 C CA . SER A 1 85 ? -13.114 -5.185 1.551 1.00 98.12 85 SER A CA 1
ATOM 654 C C . SER A 1 85 ? -13.979 -6.418 1.807 1.00 98.12 85 SER A C 1
ATOM 656 O O . SER A 1 85 ? -14.357 -6.683 2.947 1.00 98.12 85 SER A O 1
ATOM 658 N N . ALA A 1 86 ? -14.264 -7.206 0.766 1.00 98.12 86 ALA A N 1
ATOM 659 C CA . ALA A 1 86 ? -15.053 -8.431 0.891 1.00 98.12 86 ALA A CA 1
ATOM 660 C C . ALA A 1 86 ? -14.377 -9.481 1.792 1.00 98.12 86 ALA A C 1
ATOM 662 O O . ALA A 1 86 ? -15.063 -10.226 2.488 1.00 98.12 86 ALA A O 1
ATOM 663 N N . ALA A 1 87 ? -13.043 -9.504 1.828 1.00 98.12 87 ALA A N 1
ATOM 664 C CA . ALA A 1 87 ? -12.251 -10.363 2.705 1.00 98.12 87 ALA A CA 1
ATOM 665 C C . ALA A 1 87 ? -12.089 -9.818 4.145 1.00 98.12 87 ALA A C 1
ATOM 667 O O . ALA A 1 87 ? -11.340 -10.381 4.942 1.00 98.12 87 ALA A O 1
ATOM 668 N N . GLY A 1 88 ? -12.795 -8.739 4.510 1.00 97.19 88 GLY A N 1
ATOM 669 C CA . GLY A 1 88 ? -12.841 -8.208 5.878 1.00 97.19 88 GLY A CA 1
ATOM 670 C C . GLY A 1 88 ? -11.734 -7.211 6.227 1.00 97.19 88 GLY A C 1
ATOM 671 O O . GLY A 1 88 ? -11.570 -6.867 7.399 1.00 97.19 88 GLY A O 1
ATOM 672 N N . GLY A 1 89 ? -10.971 -6.746 5.235 1.00 98.06 89 GLY A N 1
ATOM 673 C CA . GLY A 1 89 ? -10.064 -5.613 5.386 1.00 98.06 89 GLY A CA 1
ATOM 674 C C . GLY A 1 89 ? -10.754 -4.271 5.122 1.00 98.06 89 GLY A C 1
ATOM 675 O O . GLY A 1 89 ? -11.883 -4.205 4.649 1.00 98.06 89 GLY A O 1
ATOM 676 N N . ILE A 1 90 ? -10.056 -3.174 5.403 1.00 98.50 90 ILE A N 1
ATOM 677 C CA . ILE A 1 90 ? -10.477 -1.818 5.030 1.00 98.50 90 ILE A CA 1
ATOM 678 C C . ILE A 1 90 ? -9.783 -1.458 3.718 1.00 98.50 90 ILE A C 1
ATOM 680 O O . ILE A 1 90 ? -8.583 -1.675 3.585 1.00 98.50 90 ILE A O 1
ATOM 684 N N . SER A 1 91 ? -10.496 -0.903 2.743 1.00 98.12 91 SER A N 1
ATOM 685 C CA . SER A 1 91 ? -9.903 -0.524 1.456 1.00 98.12 91 SER A CA 1
ATOM 686 C C . SER A 1 91 ? -10.105 0.955 1.139 1.00 98.12 91 SER A C 1
ATOM 688 O O . SER A 1 91 ? -11.192 1.487 1.354 1.00 98.12 91 SER A O 1
ATOM 690 N N . ILE A 1 92 ? -9.093 1.587 0.553 1.00 98.62 92 ILE A N 1
ATOM 691 C CA . ILE A 1 92 ? -9.109 2.963 0.050 1.00 98.62 92 ILE A CA 1
ATOM 692 C C . ILE A 1 92 ? -8.744 2.913 -1.435 1.00 98.62 92 ILE A C 1
ATOM 694 O O . ILE A 1 92 ? -7.684 2.407 -1.804 1.00 98.62 92 ILE A O 1
ATOM 698 N N . HIS A 1 93 ? -9.628 3.428 -2.292 1.00 98.56 93 HIS A N 1
ATOM 699 C CA . HIS A 1 93 ? -9.371 3.518 -3.731 1.00 98.56 93 HIS A CA 1
ATOM 700 C C . HIS A 1 93 ? -8.576 4.785 -4.036 1.00 98.56 93 HIS A C 1
ATOM 702 O O . HIS A 1 93 ? -9.121 5.885 -3.973 1.00 98.56 93 HIS A O 1
ATOM 708 N N . HIS A 1 94 ? -7.296 4.629 -4.365 1.00 98.12 94 HIS A N 1
ATOM 709 C CA . HIS A 1 94 ? -6.452 5.748 -4.769 1.00 98.12 94 HIS A CA 1
ATOM 710 C C . HIS A 1 94 ? -6.720 6.120 -6.233 1.00 98.12 94 HIS A C 1
ATOM 712 O O . HIS A 1 94 ? -6.685 5.262 -7.111 1.00 98.12 94 HIS A O 1
ATOM 718 N N . LYS A 1 95 ? -6.970 7.404 -6.507 1.00 97.00 95 LYS A N 1
ATOM 719 C CA . LYS A 1 95 ? -7.314 7.909 -7.851 1.00 97.00 95 LYS A CA 1
ATOM 720 C C . LYS A 1 95 ? -6.322 8.945 -8.391 1.00 97.00 95 LYS A C 1
ATOM 722 O O . LYS A 1 95 ? -6.654 9.685 -9.309 1.00 97.00 95 LYS A O 1
ATOM 727 N N . GLY A 1 96 ? -5.119 8.999 -7.820 1.00 95.81 96 GLY A N 1
ATOM 728 C CA . GLY A 1 96 ? -4.068 9.952 -8.193 1.00 95.81 96 GLY A CA 1
ATOM 729 C C . GLY A 1 96 ? -3.928 11.147 -7.247 1.00 95.81 96 GLY A C 1
ATOM 730 O O . GLY A 1 96 ? -2.922 11.842 -7.320 1.00 95.81 96 GLY A O 1
ATOM 731 N N . ASP A 1 97 ? -4.874 11.360 -6.326 1.00 97.62 97 ASP A N 1
ATOM 732 C CA . ASP A 1 97 ? -4.780 12.409 -5.305 1.00 97.62 97 ASP A CA 1
ATOM 733 C C . ASP A 1 97 ? -4.308 11.830 -3.960 1.00 97.62 97 ASP A C 1
ATOM 735 O O . ASP A 1 97 ? -5.013 11.064 -3.288 1.00 97.62 97 ASP A O 1
ATOM 739 N N . PHE A 1 98 ? -3.082 12.176 -3.562 1.00 98.06 98 PHE A N 1
ATOM 740 C CA . PHE A 1 98 ? -2.501 11.736 -2.294 1.00 98.06 98 PHE A CA 1
ATOM 741 C C . PHE A 1 98 ? -3.082 12.446 -1.068 1.00 98.06 98 PHE A C 1
ATOM 743 O O . PHE A 1 98 ? -3.105 11.842 0.005 1.00 98.06 98 PHE A O 1
ATOM 750 N N . ALA A 1 99 ? -3.571 13.681 -1.196 1.00 97.75 99 ALA A N 1
ATOM 751 C CA . ALA A 1 99 ? -4.183 14.407 -0.088 1.00 97.75 99 ALA A CA 1
ATOM 752 C C . ALA A 1 99 ? -5.530 13.774 0.284 1.00 97.75 99 ALA A C 1
ATOM 754 O O . ALA A 1 99 ? -5.746 13.437 1.449 1.00 97.75 99 ALA A O 1
ATOM 755 N N . GLU A 1 100 ? -6.381 13.499 -0.709 1.00 98.31 100 GLU A N 1
ATOM 756 C CA . GLU A 1 100 ? -7.641 12.773 -0.498 1.00 98.31 100 GLU A CA 1
ATOM 757 C C . GLU A 1 100 ? -7.393 11.380 0.097 1.00 98.31 100 GLU A C 1
ATOM 759 O O . GLU A 1 100 ? -8.072 10.947 1.034 1.00 98.31 100 GLU A O 1
ATOM 764 N N . THR A 1 101 ? -6.369 10.688 -0.408 1.00 98.62 101 THR A N 1
ATOM 765 C CA . THR A 1 101 ? -5.994 9.354 0.077 1.00 98.62 101 THR A CA 1
ATOM 766 C C . THR A 1 101 ? -5.516 9.392 1.530 1.00 98.62 101 THR A C 1
ATOM 768 O O . THR A 1 101 ? -5.867 8.510 2.317 1.00 98.62 101 THR A O 1
ATOM 771 N N . LEU A 1 102 ? -4.736 10.407 1.913 1.00 98.69 102 LEU A N 1
ATOM 772 C CA . LEU A 1 102 ? -4.233 10.561 3.277 1.00 98.69 102 LEU A CA 1
ATOM 773 C C . LEU A 1 102 ? -5.353 10.898 4.265 1.00 98.69 102 LEU A C 1
ATOM 775 O O . LEU A 1 102 ? -5.365 10.357 5.370 1.00 98.69 102 LEU A O 1
ATOM 779 N N . GLU A 1 103 ? -6.312 11.735 3.874 1.00 98.56 103 GLU A N 1
ATOM 780 C CA . GLU A 1 103 ? -7.491 12.027 4.696 1.00 98.56 103 GLU A CA 1
ATOM 781 C C . GLU A 1 103 ? -8.352 10.775 4.914 1.00 98.56 103 GLU A C 1
ATOM 783 O O . GLU A 1 103 ? -8.738 10.465 6.047 1.00 98.56 103 GLU A O 1
ATOM 788 N N . ALA A 1 104 ? -8.579 9.982 3.861 1.00 98.56 104 ALA A N 1
ATOM 789 C CA . ALA A 1 104 ? -9.265 8.697 3.983 1.00 98.56 104 ALA A CA 1
ATOM 790 C C . ALA A 1 104 ? -8.512 7.727 4.912 1.00 98.56 104 ALA A C 1
ATOM 792 O O . ALA A 1 104 ? -9.134 7.061 5.745 1.00 98.56 104 ALA A O 1
ATOM 793 N N . LEU A 1 105 ? -7.178 7.681 4.816 1.00 98.56 105 LEU A N 1
ATOM 794 C CA . LEU A 1 105 ? -6.335 6.851 5.676 1.00 98.56 105 LEU A CA 1
ATOM 795 C C . LEU A 1 105 ? -6.428 7.279 7.143 1.00 98.56 105 LEU A C 1
ATOM 797 O O . LEU A 1 105 ? -6.659 6.435 8.006 1.00 98.56 105 LEU A O 1
ATOM 801 N N . ARG A 1 106 ? -6.318 8.580 7.435 1.00 98.44 106 ARG A N 1
ATOM 802 C CA . ARG A 1 106 ? -6.465 9.123 8.797 1.00 98.44 106 ARG A CA 1
ATOM 803 C C . ARG A 1 106 ? -7.812 8.757 9.406 1.00 98.44 106 ARG A C 1
ATOM 805 O O . ARG A 1 106 ? -7.863 8.305 10.546 1.00 98.44 106 ARG A O 1
ATOM 812 N N . LYS A 1 107 ? -8.895 8.896 8.636 1.00 98.31 107 LYS A N 1
ATOM 813 C CA . LYS A 1 107 ? -10.242 8.517 9.078 1.00 98.31 107 LYS A CA 1
ATOM 814 C C . LYS A 1 107 ? -10.349 7.020 9.372 1.00 98.31 107 LYS A C 1
ATOM 816 O O . LYS A 1 107 ? -10.945 6.644 10.378 1.00 98.31 107 LYS A O 1
ATOM 821 N N . ALA A 1 108 ? -9.784 6.177 8.509 1.00 97.62 108 ALA A N 1
ATOM 822 C CA . ALA A 1 108 ? -9.784 4.731 8.700 1.00 97.62 108 ALA A CA 1
ATOM 823 C C . ALA A 1 108 ? -9.000 4.318 9.955 1.00 97.62 108 ALA A C 1
ATOM 825 O O . ALA A 1 108 ? -9.507 3.528 10.745 1.00 97.62 108 ALA A O 1
ATOM 826 N N . VAL A 1 109 ? -7.812 4.891 10.173 1.00 97.19 109 VAL A N 1
ATOM 827 C CA . VAL A 1 109 ? -6.996 4.642 11.374 1.00 97.19 109 VAL A CA 1
ATOM 828 C C . VAL A 1 109 ? -7.724 5.111 12.636 1.00 97.19 109 VAL A C 1
ATOM 830 O O . VAL A 1 109 ? -7.890 4.329 13.565 1.00 97.19 109 VAL A O 1
ATOM 833 N N . ALA A 1 110 ? -8.279 6.326 12.641 1.00 96.56 110 ALA A N 1
ATOM 834 C CA . ALA A 1 110 ? -9.037 6.834 13.786 1.00 96.56 110 ALA A CA 1
ATOM 835 C C . ALA A 1 110 ? -10.257 5.960 14.138 1.00 96.56 110 ALA A C 1
ATOM 837 O O . ALA A 1 110 ? -10.609 5.820 15.308 1.00 96.56 110 ALA A O 1
ATOM 838 N N . ALA A 1 111 ? -10.905 5.349 13.140 1.00 94.75 111 ALA A N 1
ATOM 839 C CA . ALA A 1 111 ? -12.011 4.420 13.366 1.00 94.75 111 ALA A CA 1
ATOM 840 C C . ALA A 1 111 ? -11.563 3.085 13.991 1.00 94.75 111 ALA A C 1
ATOM 842 O O . ALA A 1 111 ? -12.365 2.449 14.672 1.00 94.75 111 ALA A O 1
ATOM 843 N N . LEU A 1 112 ? -10.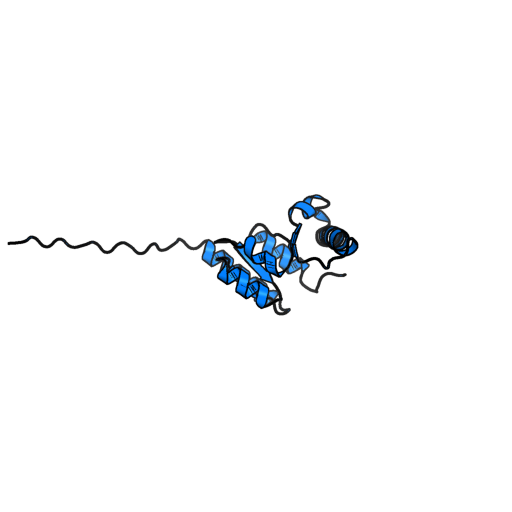310 2.667 13.778 1.00 92.25 112 LEU A N 1
ATOM 844 C CA . LEU A 1 112 ? -9.728 1.484 14.422 1.00 92.25 112 LEU A CA 1
ATOM 845 C C . LEU A 1 112 ? -9.375 1.737 15.890 1.00 92.25 112 LEU A C 1
ATOM 847 O O . LEU A 1 112 ? -9.522 0.831 16.708 1.00 92.25 112 LEU A O 1
ATOM 851 N N . ASP A 1 113 ? -8.963 2.961 16.220 1.00 86.31 113 ASP A N 1
ATOM 852 C CA . ASP A 1 113 ? -8.622 3.363 17.590 1.00 86.31 113 ASP A CA 1
ATOM 853 C C . ASP A 1 113 ? -9.858 3.684 18.449 1.00 86.31 113 ASP A C 1
ATOM 855 O O . ASP A 1 113 ? -9.779 3.753 19.680 1.00 86.31 113 ASP A O 1
ATOM 859 N N . ALA A 1 114 ? -11.022 3.888 17.824 1.00 81.06 114 ALA A N 1
ATOM 860 C CA . ALA A 1 114 ? -12.251 4.202 18.535 1.00 81.06 114 ALA A CA 1
ATOM 861 C C . ALA A 1 114 ? -12.686 3.023 19.434 1.00 81.06 114 ALA A C 1
ATOM 863 O O . ALA A 1 114 ? -12.767 1.881 18.972 1.00 81.06 114 ALA A O 1
ATOM 864 N N . PRO A 1 115 ? -13.028 3.266 20.716 1.00 66.25 115 PRO A N 1
ATOM 865 C CA . PRO A 1 115 ? -13.454 2.202 21.613 1.00 66.25 115 PRO A CA 1
ATOM 866 C C . PRO A 1 115 ? -14.707 1.522 21.058 1.00 66.25 115 PRO A C 1
ATOM 868 O O . PRO A 1 115 ? -15.738 2.162 20.841 1.00 66.25 115 PRO A O 1
ATOM 871 N N . SER A 1 116 ? -14.621 0.206 20.847 1.00 61.75 116 SER A N 1
ATOM 872 C CA . SER A 1 116 ? -15.729 -0.606 20.352 1.00 61.75 116 SER A CA 1
ATOM 873 C C . SER A 1 116 ? -16.943 -0.441 21.271 1.00 61.75 116 SER A C 1
ATOM 875 O O . SER A 1 116 ? -16.948 -0.952 22.397 1.00 61.75 116 SER A O 1
ATOM 877 N N . GLN A 1 117 ? -17.987 0.249 20.811 1.00 50.09 117 GLN A N 1
ATOM 878 C CA . GLN A 1 117 ? -19.274 0.249 21.497 1.00 50.09 117 GLN A CA 1
ATOM 879 C C . GLN A 1 117 ? -19.886 -1.147 21.345 1.00 50.09 117 GLN A C 1
ATOM 881 O O . GLN A 1 117 ? -20.604 -1.428 20.388 1.00 50.09 117 GLN A O 1
ATOM 886 N N . LYS A 1 118 ? -19.584 -2.064 22.274 1.00 49.41 118 LYS A N 1
ATOM 887 C CA . LYS A 1 118 ? -20.358 -3.305 22.381 1.00 49.41 118 LYS A CA 1
ATOM 888 C C . LYS A 1 118 ? -21.814 -2.915 22.660 1.00 49.41 118 LYS A C 1
ATOM 890 O O . LYS A 1 118 ? -22.041 -2.123 23.580 1.00 49.41 118 LYS A O 1
ATOM 895 N N . PRO A 1 119 ? -22.806 -3.467 21.941 1.00 49.69 119 PRO A N 1
ATOM 896 C CA . PRO A 1 119 ? -24.198 -3.268 22.309 1.00 49.69 119 PRO A CA 1
ATOM 897 C C . PRO A 1 119 ? -24.393 -3.792 23.734 1.00 49.69 119 PRO A C 1
ATOM 899 O O . PRO A 1 119 ? -24.137 -4.960 24.037 1.00 49.69 119 PRO A O 1
ATOM 902 N N . ARG A 1 120 ? -24.788 -2.895 24.641 1.00 51.91 120 ARG A N 1
ATOM 903 C CA . ARG A 1 120 ? -25.081 -3.226 26.035 1.00 51.91 120 ARG A CA 1
ATOM 904 C C . ARG A 1 120 ? -26.269 -4.185 26.015 1.00 51.91 120 ARG A C 1
ATOM 906 O O . ARG A 1 120 ? -27.359 -3.785 25.615 1.00 51.91 120 ARG A O 1
ATOM 913 N N . ALA A 1 121 ? -26.047 -5.446 26.391 1.00 57.34 121 ALA A N 1
ATOM 914 C CA . ALA A 1 121 ? -27.101 -6.452 26.455 1.00 57.34 121 ALA A CA 1
ATOM 915 C C . ALA A 1 121 ? -28.306 -5.881 27.220 1.00 57.34 121 ALA A C 1
ATOM 917 O O . ALA A 1 121 ? -28.162 -5.408 28.352 1.00 57.34 121 ALA A O 1
ATOM 918 N N . ALA A 1 122 ? -29.476 -5.873 26.577 1.00 59.72 122 ALA A N 1
ATOM 919 C CA . ALA A 1 122 ? -30.706 -5.405 27.193 1.00 59.72 122 ALA A CA 1
ATOM 920 C C . ALA A 1 122 ? -30.961 -6.233 28.460 1.00 59.72 122 ALA A C 1
ATOM 922 O O . ALA A 1 122 ? -31.048 -7.463 28.401 1.00 59.72 122 ALA A O 1
ATOM 923 N N . LYS A 1 123 ? -31.044 -5.567 29.618 1.00 56.34 123 LYS A N 1
ATOM 924 C CA . LYS A 1 123 ? -31.443 -6.211 30.872 1.00 56.34 123 LYS A CA 1
ATOM 925 C C . LYS A 1 123 ? -32.833 -6.809 30.656 1.00 56.34 123 LYS A C 1
ATOM 927 O O . LYS A 1 123 ? -33.800 -6.064 30.527 1.00 56.34 123 LYS A O 1
ATOM 932 N N . ARG A 1 124 ? -32.939 -8.140 30.618 1.00 55.97 124 ARG A N 1
ATOM 933 C CA . ARG A 1 124 ? -34.231 -8.822 30.748 1.00 55.97 124 ARG A CA 1
ATOM 934 C C . ARG A 1 124 ? -34.801 -8.460 32.119 1.00 55.97 124 ARG A C 1
ATOM 936 O O . ARG A 1 124 ? -34.237 -8.848 33.139 1.00 55.97 124 ARG A O 1
ATOM 943 N N . SER A 1 125 ? -35.880 -7.685 32.142 1.00 57.12 125 SER A N 1
ATOM 944 C CA . SER A 1 125 ? -36.688 -7.487 33.339 1.00 57.12 125 SER A CA 1
ATOM 945 C C . SER A 1 125 ? -37.457 -8.779 33.613 1.00 57.12 125 SER A C 1
ATOM 947 O O . SER A 1 125 ? -38.365 -9.146 32.872 1.00 57.12 125 SER A O 1
ATOM 949 N N . ASN A 1 126 ? -37.089 -9.497 34.673 1.00 52.09 126 ASN A N 1
ATOM 950 C CA . ASN A 1 126 ? -37.966 -10.520 35.231 1.00 52.09 126 ASN A CA 1
ATOM 951 C C . ASN A 1 126 ? -39.020 -9.808 36.082 1.00 52.09 126 ASN A C 1
ATOM 953 O O . ASN A 1 126 ? -38.726 -9.351 37.184 1.00 52.09 126 ASN A O 1
ATOM 957 N N . ALA A 1 127 ? -40.234 -9.688 35.547 1.00 61.31 127 ALA A N 1
ATOM 958 C CA . ALA A 1 127 ? -41.410 -9.359 36.340 1.00 61.31 127 ALA A CA 1
ATOM 959 C C . ALA A 1 127 ? -41.770 -10.565 37.235 1.00 61.31 127 ALA A C 1
ATOM 961 O O . ALA A 1 127 ? -41.707 -11.704 36.757 1.00 61.31 127 ALA A O 1
ATOM 962 N N . PRO A 1 128 ? -42.135 -10.357 38.510 1.00 60.84 128 PRO A N 1
ATOM 963 C CA . PRO A 1 128 ? -42.569 -11.442 39.379 1.00 60.84 128 PRO A CA 1
ATOM 964 C C . PRO A 1 128 ? -43.945 -11.948 38.926 1.00 60.84 128 PRO A C 1
ATOM 966 O O . PRO A 1 128 ? -44.869 -11.159 38.722 1.00 60.84 128 PRO A O 1
ATOM 969 N N . ARG A 1 129 ? -44.070 -13.268 38.740 1.00 60.03 129 ARG A N 1
ATOM 970 C CA . ARG A 1 129 ? -45.372 -13.922 38.555 1.00 60.03 129 ARG A CA 1
ATOM 971 C C . ARG A 1 129 ? -46.113 -13.908 39.892 1.00 60.03 129 ARG A C 1
ATOM 973 O O . ARG A 1 129 ? -45.518 -14.275 40.904 1.00 60.03 129 ARG A O 1
ATOM 980 N N . GLN A 1 130 ? -47.358 -13.438 39.850 1.00 66.81 130 GLN A N 1
ATOM 981 C CA . GLN A 1 130 ? -48.347 -13.575 40.920 1.00 66.81 130 GLN A CA 1
ATOM 982 C C . GLN A 1 130 ? -48.818 -15.024 41.031 1.00 66.81 130 GLN A C 1
ATOM 984 O O . GLN A 1 130 ? -48.785 -15.722 39.988 1.00 66.81 130 GLN A O 1
#

pLDDT: mean 91.55, std 13.28, range [49.41, 98.69]

Secondary structure (DSSP, 8-state):
-PPPTTHHHHHHHHHHHS---EEEPPPSSHHHHHHHHHHHHHHSGGGGGGGGGGEEE--GGGGGGG--TT-EEEES-HHHHHHHHHTT-EEEE--S-HHHHHHHHHHHHHHHHS------------PPP-

Radius of gyration: 20.03 Å; chains: 1; bounding box: 67×28×57 Å

Sequence (130 aa):
MPPCDGAKEFYDAACKLGPVKFLTAPVLSEGCFSGKAAWVQSFVPERGREALKDLIICPGADKYFIAAPGRILIDDREKNVREWSAAGGISIHHKGDFAETLEALRKAVAALDAPSQKPRAAKRSNAPRQ

Foldseek 3Di:
DDDDPCPLVLVVLVVVLHDAAAEDEADPDPCRVVVVQVVQCVSCVVCHNVSVVRYDYDHLVCLLVVADAPAEAEEQDPVSQVSSVVSRHHYDHDDSDSVVRSVVSVVSSVVVVDPDPDPDPPPPDDDDDD